Protein AF-A0A0Z8JRT3-F1 (afdb_monomer)

Foldseek 3Di:
DVVVVVVLVVVLVVVCVVLVVLLVVQDWDQDPVRDTDGDWDWDWDDDQQAIEIETDDNDDDPLLSVVSSVVVVVVVVVSVPDPDNHHFYWYFDPPDVSDTDIDTPDD

Organism: Streptococcus suis (NCBI:txid1307)

Solvent-accessible surface area (backbone atoms only — not comparable to full-atom values): 6459 Å² total; per-residue (Å²): 116,71,68,62,54,55,55,53,52,53,52,50,54,52,50,50,51,51,55,53,51,48,58,75,65,65,56,58,42,68,47,98,84,72,48,78,39,79,51,76,46,69,52,78,49,79,58,98,44,26,36,41,38,34,70,45,63,88,74,73,52,75,65,60,48,53,54,50,54,52,49,52,53,51,52,47,52,52,48,74,68,51,88,67,98,53,73,53,49,36,37,42,42,74,81,46,97,95,39,81,42,80,42,68,83,73,132

Mean predicted aligned error: 9.09 Å

Structure (mmCIF, N/CA/C/O backbone):
data_AF-A0A0Z8JRT3-F1
#
_entry.id   AF-A0A0Z8JRT3-F1
#
loop_
_atom_site.group_PDB
_atom_site.id
_atom_site.type_symbol
_atom_site.label_atom_id
_atom_site.label_alt_id
_atom_site.label_comp_id
_atom_site.label_asym_id
_atom_site.label_entity_id
_atom_site.label_seq_id
_atom_site.pdbx_PDB_ins_code
_atom_site.Cartn_x
_atom_site.Cartn_y
_atom_site.Cartn_z
_atom_site.occupancy
_atom_site.B_iso_or_equiv
_atom_site.auth_seq_id
_atom_site.auth_comp_id
_atom_site.auth_asym_id
_atom_site.auth_atom_id
_atom_site.pdbx_PDB_model_num
ATOM 1 N N . MET A 1 1 ? 11.612 20.908 -10.617 1.00 43.19 1 MET A N 1
ATOM 2 C CA . MET A 1 1 ? 11.583 20.437 -9.211 1.00 43.19 1 MET A CA 1
ATOM 3 C C . MET A 1 1 ? 10.280 20.808 -8.489 1.00 43.19 1 MET A C 1
ATOM 5 O O . MET A 1 1 ? 9.690 19.927 -7.888 1.00 43.19 1 MET A O 1
ATOM 9 N N . LEU A 1 2 ? 9.766 22.043 -8.615 1.00 37.12 2 LEU A N 1
ATOM 10 C CA . LEU A 1 2 ? 8.517 22.508 -7.966 1.00 37.12 2 LEU A CA 1
ATOM 11 C C . LEU A 1 2 ? 7.229 21.745 -8.353 1.00 37.12 2 LEU A C 1
ATOM 13 O O . LEU A 1 2 ? 6.389 21.487 -7.498 1.00 37.12 2 LEU A O 1
ATOM 17 N N . VAL A 1 3 ? 7.083 21.342 -9.619 1.00 41.62 3 VAL A N 1
ATOM 18 C CA . VAL A 1 3 ? 5.860 20.678 -10.125 1.00 41.62 3 VAL A CA 1
ATOM 19 C C . VAL A 1 3 ? 5.676 19.261 -9.553 1.00 41.62 3 VAL A C 1
ATOM 21 O O . VAL A 1 3 ? 4.551 18.832 -9.300 1.00 41.62 3 VAL A O 1
ATOM 24 N N . LEU A 1 4 ? 6.778 18.550 -9.285 1.00 44.59 4 LEU A N 1
ATOM 25 C CA . LEU A 1 4 ? 6.744 17.223 -8.656 1.00 44.59 4 LEU A CA 1
ATOM 26 C C . LEU A 1 4 ? 6.311 17.306 -7.186 1.00 44.59 4 LEU A C 1
ATOM 28 O O . LEU A 1 4 ? 5.518 16.478 -6.752 1.00 44.59 4 LEU A O 1
ATOM 32 N N . GLY A 1 5 ? 6.766 18.329 -6.451 1.00 53.12 5 GLY A N 1
ATOM 33 C CA . GLY A 1 5 ? 6.351 18.557 -5.061 1.00 53.12 5 GLY A CA 1
ATOM 34 C C . GLY A 1 5 ? 4.845 18.800 -4.938 1.00 53.12 5 GLY A C 1
ATOM 35 O O . GLY A 1 5 ? 4.169 18.108 -4.185 1.00 53.12 5 GLY A O 1
ATOM 36 N N . LEU A 1 6 ? 4.301 19.689 -5.778 1.00 55.91 6 LEU A N 1
ATOM 37 C CA . LEU A 1 6 ? 2.869 20.020 -5.787 1.00 55.91 6 LEU A CA 1
ATOM 38 C C . LEU A 1 6 ? 1.978 18.813 -6.123 1.00 55.91 6 LEU A C 1
ATOM 40 O O . LEU A 1 6 ? 0.928 18.620 -5.516 1.00 55.91 6 LEU A O 1
ATOM 44 N N . THR A 1 7 ? 2.408 17.979 -7.072 1.00 63.41 7 THR A N 1
ATOM 45 C CA . THR A 1 7 ? 1.649 16.785 -7.483 1.00 63.41 7 THR A CA 1
ATOM 46 C C . THR A 1 7 ? 1.611 15.734 -6.370 1.00 63.41 7 THR A C 1
ATOM 48 O O . THR A 1 7 ? 0.577 15.112 -6.130 1.00 63.41 7 THR A O 1
ATOM 51 N N . VAL A 1 8 ? 2.726 15.564 -5.653 1.00 63.56 8 VAL A N 1
ATOM 52 C CA . VAL A 1 8 ? 2.821 14.654 -4.507 1.00 63.56 8 VAL A CA 1
ATOM 53 C C . VAL A 1 8 ? 1.958 15.145 -3.342 1.00 63.56 8 VAL A C 1
ATOM 55 O O . VAL A 1 8 ? 1.264 14.338 -2.730 1.00 63.56 8 VAL A O 1
ATOM 58 N N . ASP A 1 9 ? 1.931 16.447 -3.059 1.00 64.56 9 ASP A N 1
ATOM 59 C CA . ASP A 1 9 ? 1.135 16.998 -1.955 1.00 64.56 9 ASP A CA 1
ATOM 60 C C . ASP A 1 9 ? -0.381 16.901 -2.196 1.00 64.56 9 ASP A C 1
ATOM 62 O O . ASP A 1 9 ? -1.131 16.563 -1.278 1.00 64.56 9 ASP A O 1
ATOM 66 N N . ILE A 1 10 ? -0.838 17.071 -3.441 1.00 68.94 10 ILE A N 1
ATOM 67 C CA . ILE A 1 10 ? -2.246 16.844 -3.812 1.00 68.94 10 ILE A CA 1
ATOM 68 C C . ILE A 1 10 ? -2.632 15.367 -3.633 1.00 68.94 10 ILE A C 1
ATOM 70 O O . ILE A 1 10 ? -3.702 15.059 -3.100 1.00 68.94 10 ILE A O 1
ATOM 74 N N . LEU A 1 11 ? -1.757 14.441 -4.047 1.00 68.19 11 LEU A N 1
ATOM 75 C CA . LEU A 1 11 ? -1.984 13.006 -3.863 1.00 68.19 11 LEU A CA 1
ATOM 76 C C . LEU A 1 11 ? -2.070 12.642 -2.374 1.00 68.19 11 LEU A C 1
ATOM 78 O O . LEU A 1 11 ? -2.964 11.885 -1.986 1.00 68.19 11 LEU A O 1
ATOM 82 N N . LYS A 1 12 ? -1.195 13.230 -1.542 1.00 67.81 12 LYS A N 1
ATOM 83 C CA . LYS A 1 12 ? -1.235 13.070 -0.082 1.00 67.81 12 LYS A CA 1
ATOM 84 C C . LYS A 1 12 ? -2.600 13.470 0.474 1.00 67.81 12 LYS A C 1
ATOM 86 O O . LYS A 1 12 ? -3.246 12.682 1.162 1.00 67.81 12 LYS A O 1
ATOM 91 N N . GLU A 1 13 ? -3.066 14.676 0.153 1.00 71.12 13 GLU A N 1
ATOM 92 C CA . GLU A 1 13 ? -4.322 15.209 0.688 1.00 71.12 13 GLU A CA 1
ATOM 93 C C . GLU A 1 13 ? -5.543 14.361 0.281 1.00 71.12 13 GLU A C 1
ATOM 95 O O . GLU A 1 13 ? -6.428 14.087 1.099 1.00 71.12 13 GLU A O 1
ATOM 100 N N . LEU A 1 14 ? -5.581 13.898 -0.973 1.00 70.62 14 LEU A N 1
ATOM 101 C CA . LEU A 1 14 ? -6.659 13.052 -1.496 1.00 70.62 14 LEU A CA 1
ATOM 102 C C . LEU A 1 14 ? -6.748 11.713 -0.765 1.00 70.62 14 LEU A C 1
ATOM 104 O O . LEU A 1 14 ? -7.828 11.306 -0.331 1.00 70.62 14 LEU A O 1
ATOM 108 N N . VAL A 1 15 ? -5.621 11.032 -0.591 1.00 71.38 15 VAL A N 1
ATOM 109 C CA . VAL A 1 15 ? -5.590 9.745 0.104 1.00 71.38 15 VAL A CA 1
ATOM 110 C C . VAL A 1 15 ? -5.916 9.920 1.589 1.00 71.38 15 VAL A C 1
ATOM 112 O O . VAL A 1 15 ? -6.684 9.116 2.113 1.00 71.38 15 VAL A O 1
ATOM 115 N N . PHE A 1 16 ? -5.442 10.980 2.259 1.00 70.75 16 PHE A N 1
ATOM 116 C CA . PHE A 1 16 ? -5.855 11.292 3.636 1.00 70.75 16 PHE A CA 1
ATOM 117 C C . PHE A 1 16 ? -7.372 11.448 3.760 1.00 70.75 16 PHE A C 1
ATOM 119 O O . PHE A 1 16 ? -7.988 10.885 4.670 1.00 70.75 16 PHE A O 1
ATOM 126 N N . LYS A 1 17 ? -7.996 12.173 2.824 1.00 73.56 17 LYS A N 1
ATOM 127 C CA . LYS A 1 17 ? -9.455 12.342 2.777 1.00 73.56 17 LYS A CA 1
ATOM 128 C C . LYS A 1 17 ? -10.175 11.007 2.579 1.00 73.56 17 LYS A C 1
ATOM 130 O O . LYS A 1 17 ? -11.165 10.752 3.272 1.00 73.56 17 LYS A O 1
ATOM 135 N N . ILE A 1 18 ? -9.683 10.145 1.687 1.00 71.50 18 ILE A N 1
ATOM 136 C CA . ILE A 1 18 ? -10.260 8.814 1.424 1.00 71.50 18 ILE A CA 1
ATOM 137 C C . ILE A 1 18 ? -10.125 7.915 2.660 1.00 71.50 18 ILE A C 1
ATOM 139 O O . ILE A 1 18 ? -11.130 7.404 3.158 1.00 71.50 18 ILE A O 1
ATOM 143 N N . VAL A 1 19 ? -8.912 7.784 3.202 1.00 71.06 19 VAL A N 1
ATOM 144 C CA . VAL A 1 19 ? -8.598 6.997 4.404 1.00 71.06 19 VAL A CA 1
ATOM 145 C C . VAL A 1 19 ? -9.447 7.464 5.587 1.00 71.06 19 VAL A C 1
ATOM 147 O O .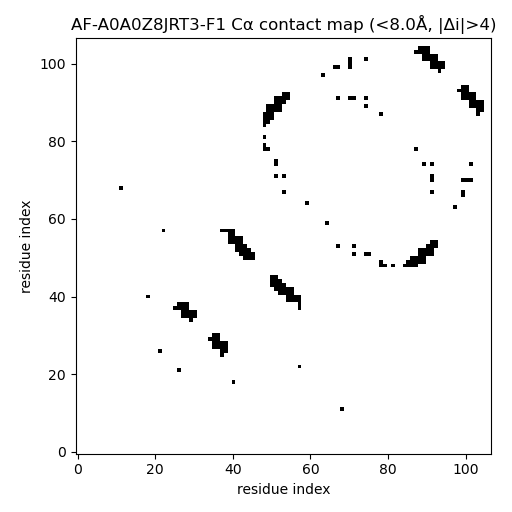 VAL A 1 19 ? -10.139 6.662 6.215 1.00 71.06 19 VAL A O 1
ATOM 150 N N . GLY A 1 20 ? -9.468 8.771 5.863 1.00 69.69 20 GLY A N 1
ATOM 151 C CA . GLY A 1 20 ? -10.265 9.351 6.942 1.00 69.69 20 GLY A CA 1
ATOM 152 C C . GLY A 1 20 ? -11.769 9.116 6.770 1.00 69.69 20 GLY A C 1
ATOM 153 O O . GLY A 1 20 ? -12.467 8.829 7.745 1.00 69.69 20 GLY A O 1
ATOM 154 N N . SER A 1 21 ? -12.279 9.176 5.537 1.00 68.44 21 SER A N 1
ATOM 155 C CA . SER A 1 21 ? -13.696 8.927 5.241 1.00 68.44 21 SER A CA 1
ATOM 156 C C . SER A 1 21 ? -14.092 7.462 5.437 1.00 68.44 21 SER A C 1
ATOM 158 O O . SER A 1 21 ? -15.155 7.192 5.996 1.00 68.44 21 SER A O 1
ATOM 160 N N . ILE A 1 22 ? -13.241 6.514 5.028 1.00 67.69 22 ILE A N 1
ATOM 161 C CA . ILE A 1 22 ? -13.471 5.073 5.230 1.00 67.69 22 ILE A CA 1
ATOM 162 C C . ILE A 1 22 ? -13.467 4.738 6.727 1.00 67.69 22 ILE A C 1
ATOM 164 O O . ILE A 1 22 ? -14.372 4.045 7.198 1.00 67.69 22 ILE A O 1
ATOM 168 N N . LYS A 1 23 ? -12.523 5.303 7.497 1.00 65.25 23 LYS A N 1
ATOM 169 C CA . LYS A 1 23 ? -12.474 5.142 8.962 1.00 65.25 23 LYS A CA 1
ATOM 170 C C . LYS A 1 23 ? -13.746 5.646 9.641 1.00 65.25 23 LYS A C 1
ATOM 172 O O . LYS A 1 23 ? -14.351 4.918 10.425 1.00 65.25 23 LYS A O 1
ATOM 177 N N . LYS A 1 24 ? -14.195 6.864 9.310 1.00 65.12 24 LYS A N 1
ATOM 178 C CA . LYS A 1 24 ? -15.415 7.4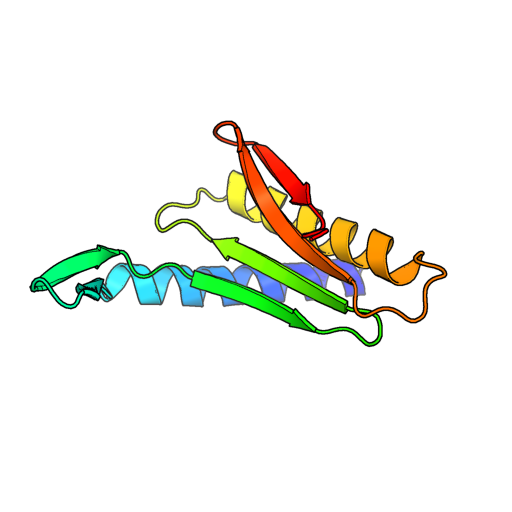60 9.891 1.00 65.12 24 LYS A CA 1
ATOM 179 C C . LYS A 1 24 ? -16.663 6.612 9.649 1.00 65.12 24 LYS A C 1
ATOM 181 O O . LYS A 1 24 ? -17.557 6.596 10.488 1.00 65.12 24 LYS A O 1
ATOM 186 N N . LYS A 1 25 ? -16.717 5.893 8.526 1.00 66.62 25 LYS A N 1
ATOM 187 C CA . LYS A 1 25 ? -17.850 5.033 8.168 1.00 66.62 25 LYS A CA 1
ATOM 188 C C . LYS A 1 25 ? -17.830 3.650 8.839 1.00 66.62 25 LYS A C 1
ATOM 190 O O . LYS A 1 25 ? -18.780 2.905 8.629 1.00 66.62 25 LYS A O 1
ATOM 195 N N . LYS A 1 26 ? -16.804 3.304 9.641 1.00 65.44 26 LYS A N 1
ATOM 196 C CA . LYS A 1 26 ? -16.630 1.979 10.286 1.00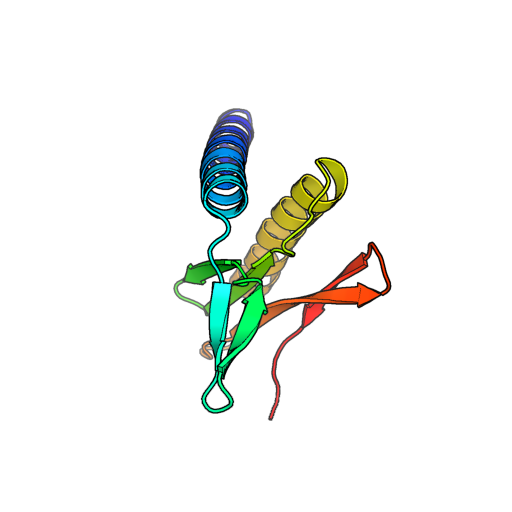 65.44 26 LYS A CA 1
ATOM 197 C C . LYS A 1 26 ? -16.873 0.816 9.313 1.00 65.44 26 LYS A C 1
ATOM 199 O O . LYS A 1 26 ? -17.597 -0.127 9.623 1.00 65.44 26 LYS A O 1
ATOM 204 N N . VAL A 1 27 ? -16.293 0.898 8.115 1.00 69.50 27 VAL A N 1
ATOM 205 C CA . VAL A 1 27 ? -16.427 -0.173 7.120 1.00 69.50 27 VAL A CA 1
ATOM 206 C C . VAL A 1 27 ? -15.752 -1.436 7.663 1.00 69.50 27 VAL A C 1
ATOM 208 O O . VAL A 1 27 ? -14.551 -1.443 7.934 1.00 69.50 27 VAL A O 1
ATOM 211 N N . VAL A 1 28 ? -16.536 -2.498 7.844 1.00 74.44 28 VAL A N 1
ATOM 212 C CA . VAL A 1 28 ? -16.076 -3.804 8.329 1.00 74.44 28 VAL A CA 1
ATOM 213 C C . VAL A 1 28 ? -16.422 -4.886 7.318 1.00 74.44 28 VAL A C 1
ATOM 215 O O . VAL A 1 28 ? -17.469 -4.847 6.676 1.00 74.44 28 VAL A O 1
ATOM 218 N N . ILE A 1 29 ? -15.533 -5.862 7.189 1.00 75.81 29 ILE A N 1
ATOM 219 C CA . ILE A 1 29 ? -15.752 -7.065 6.392 1.00 75.81 29 ILE A CA 1
ATOM 220 C C . ILE A 1 29 ? -16.333 -8.124 7.330 1.00 75.81 29 ILE A C 1
ATOM 222 O O . ILE A 1 29 ? -15.760 -8.388 8.388 1.00 75.81 29 ILE A O 1
ATOM 226 N N . ILE A 1 30 ? -17.469 -8.717 6.959 1.00 81.81 30 ILE A N 1
ATOM 227 C CA . ILE A 1 30 ? -18.060 -9.854 7.675 1.00 81.81 30 ILE A CA 1
ATOM 228 C C . ILE A 1 30 ? -17.572 -11.124 6.982 1.00 81.81 30 ILE A C 1
ATOM 230 O O . ILE A 1 30 ? -17.855 -11.325 5.802 1.00 81.81 30 ILE A O 1
ATOM 234 N N . ASP A 1 31 ? -16.809 -11.954 7.692 1.00 81.38 31 ASP A N 1
ATOM 235 C CA . ASP A 1 31 ? -16.349 -13.228 7.139 1.00 81.38 31 ASP A CA 1
ATOM 236 C C . ASP A 1 31 ? -17.456 -14.296 7.139 1.00 81.38 31 ASP A C 1
ATOM 238 O O . ASP A 1 31 ? -18.551 -14.104 7.674 1.00 81.38 31 ASP A O 1
ATOM 242 N N . SER A 1 32 ? -17.173 -15.451 6.534 1.00 85.06 32 SER A N 1
ATOM 243 C CA . SER A 1 32 ? -18.109 -16.580 6.449 1.00 85.06 32 SER A CA 1
ATOM 244 C C . SER A 1 32 ? -18.585 -17.096 7.814 1.00 85.06 32 SER A C 1
ATOM 246 O O . SER A 1 32 ? -19.649 -17.703 7.898 1.00 85.06 32 SER A O 1
ATOM 248 N N . ASN A 1 33 ? -17.852 -16.802 8.893 1.00 90.81 33 ASN A N 1
ATOM 249 C CA . ASN A 1 33 ? -18.198 -17.156 10.269 1.00 90.81 33 ASN A CA 1
ATOM 250 C C . ASN A 1 33 ? -18.928 -16.022 11.008 1.00 90.81 33 ASN A C 1
ATOM 252 O O . ASN A 1 33 ? -19.058 -16.070 12.232 1.00 90.81 33 ASN A O 1
ATOM 256 N N . LYS A 1 34 ? -19.392 -14.994 10.285 1.00 84.62 34 LYS A N 1
ATOM 257 C CA . LYS A 1 34 ? -20.049 -13.793 10.823 1.00 84.62 34 LYS A CA 1
ATOM 258 C C . LYS A 1 34 ? -19.163 -12.968 11.762 1.00 84.62 34 LYS A C 1
ATOM 260 O O . LYS A 1 34 ? -19.680 -12.171 12.545 1.00 84.62 34 LYS A O 1
ATOM 265 N N . LYS A 1 35 ? -17.837 -13.122 11.693 1.00 85.06 35 LYS A N 1
ATOM 266 C CA . LYS A 1 35 ? -16.912 -12.279 12.456 1.00 85.06 35 LYS A CA 1
ATOM 267 C C . LYS A 1 35 ? -16.598 -11.018 11.666 1.00 85.06 35 LYS A C 1
ATOM 269 O O . LYS A 1 35 ? -16.328 -11.069 10.468 1.00 85.06 35 LYS A O 1
ATOM 274 N N . THR A 1 36 ? -16.611 -9.882 12.353 1.00 80.00 36 THR A N 1
ATOM 275 C CA . THR A 1 36 ? -16.240 -8.590 11.773 1.00 80.00 36 THR A CA 1
ATOM 276 C C . THR A 1 36 ? -14.730 -8.408 11.809 1.00 80.00 36 THR A C 1
ATOM 278 O O . THR A 1 36 ? -14.113 -8.562 12.865 1.00 80.00 36 THR A O 1
ATOM 281 N N . LYS A 1 37 ? -14.144 -8.014 10.681 1.00 74.31 37 LYS A N 1
ATOM 282 C CA . LYS A 1 37 ? -12.748 -7.580 10.577 1.00 74.31 37 LYS A CA 1
ATOM 283 C C . LYS A 1 37 ? -12.699 -6.150 10.037 1.00 74.31 37 LYS A C 1
ATOM 285 O O . LYS A 1 37 ? -13.546 -5.797 9.212 1.00 74.31 37 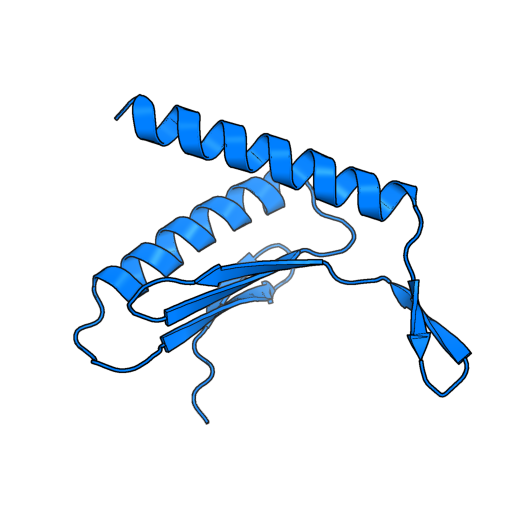LYS A O 1
ATOM 290 N N . PRO A 1 38 ? -11.743 -5.316 10.474 1.00 71.00 38 PRO A N 1
ATOM 291 C CA . PRO A 1 38 ? -11.537 -4.005 9.870 1.00 71.00 38 PRO A CA 1
ATOM 292 C C . PRO A 1 38 ? -11.295 -4.149 8.365 1.00 71.00 38 PRO A C 1
ATOM 294 O O . PRO A 1 38 ? -10.537 -5.027 7.945 1.00 71.00 38 PRO A O 1
ATOM 297 N N . ALA A 1 39 ? -11.929 -3.303 7.552 1.00 71.25 39 ALA A N 1
ATOM 298 C CA . ALA A 1 39 ? -11.562 -3.211 6.147 1.00 71.25 39 ALA A CA 1
ATOM 299 C C . ALA A 1 39 ? -10.140 -2.640 6.032 1.00 71.25 39 ALA A C 1
ATOM 301 O O . ALA A 1 39 ? -9.825 -1.612 6.635 1.00 71.25 39 ALA A O 1
ATOM 302 N N . LYS A 1 40 ? -9.289 -3.316 5.260 1.00 72.19 40 LYS A N 1
ATOM 303 C CA . LYS A 1 40 ? -7.957 -2.828 4.897 1.00 72.19 40 LYS A CA 1
ATOM 304 C C . LYS A 1 40 ? -8.070 -2.000 3.621 1.00 72.19 40 LYS A C 1
ATOM 306 O O . LYS A 1 40 ? -8.823 -2.370 2.720 1.00 72.19 40 LYS A O 1
ATOM 311 N N . LEU A 1 41 ? -7.349 -0.884 3.549 1.00 75.25 41 LEU A N 1
ATOM 312 C CA . LEU A 1 41 ? -7.245 -0.102 2.321 1.00 75.25 41 LEU A CA 1
ATOM 313 C C . LEU A 1 41 ? -5.951 -0.488 1.613 1.00 75.25 41 LEU A C 1
ATOM 315 O O . LEU A 1 41 ? -4.901 -0.521 2.241 1.00 75.25 41 LEU A O 1
ATOM 319 N N . THR A 1 42 ? -6.014 -0.712 0.307 1.00 78.00 42 THR A N 1
ATOM 320 C CA . THR A 1 42 ? -4.821 -0.930 -0.512 1.00 78.00 42 THR 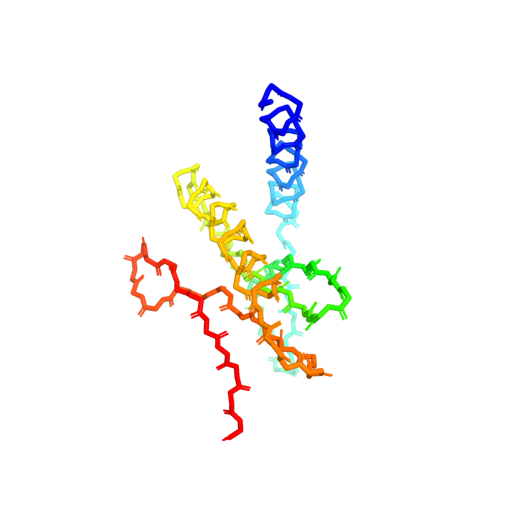A CA 1
ATOM 321 C C . THR A 1 42 ? -4.752 0.144 -1.585 1.00 78.00 42 THR A C 1
ATOM 323 O O . THR A 1 42 ? -5.722 0.357 -2.313 1.00 78.00 42 THR A O 1
ATOM 326 N N . ILE A 1 43 ? -3.611 0.819 -1.696 1.00 78.88 43 ILE A N 1
ATOM 327 C CA . ILE A 1 43 ? -3.294 1.655 -2.853 1.00 78.88 43 ILE A CA 1
ATOM 328 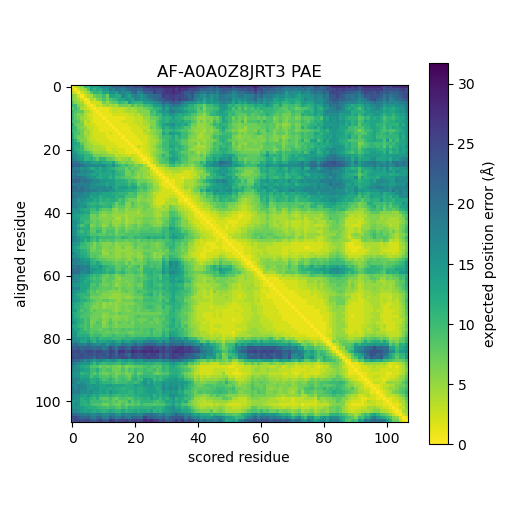C C . ILE A 1 43 ? -2.635 0.766 -3.897 1.00 78.88 43 ILE A C 1
ATOM 330 O O . ILE A 1 43 ? -1.632 0.115 -3.614 1.00 78.88 43 ILE A O 1
ATOM 334 N N . LYS A 1 44 ? -3.207 0.763 -5.101 1.00 85.12 44 LYS A N 1
ATOM 335 C CA . LYS A 1 44 ? -2.661 0.091 -6.278 1.00 85.12 44 LYS A CA 1
ATOM 336 C C . LYS A 1 44 ? -2.202 1.147 -7.278 1.00 85.12 44 LYS A C 1
ATOM 338 O O . LYS A 1 44 ? -3.015 1.956 -7.720 1.00 85.12 44 LYS A O 1
ATOM 343 N N . SER A 1 45 ? -0.924 1.124 -7.637 1.00 81.69 45 SER A N 1
ATOM 344 C CA . SER A 1 45 ? -0.359 1.949 -8.706 1.00 81.69 45 SER A CA 1
ATOM 345 C C . SER A 1 45 ? 0.194 1.036 -9.790 1.00 81.69 45 SER A C 1
ATOM 347 O O . SER A 1 45 ? 1.130 0.284 -9.539 1.00 81.69 45 SER A O 1
ATOM 349 N N . THR A 1 46 ? -0.399 1.070 -10.978 1.00 80.50 46 THR A N 1
ATOM 350 C CA . THR A 1 46 ? 0.023 0.228 -12.103 1.00 80.50 46 THR A CA 1
ATOM 351 C C . THR A 1 46 ? 0.888 1.049 -13.050 1.00 80.50 46 THR A C 1
ATOM 353 O O . THR A 1 46 ? 0.505 2.150 -13.448 1.00 80.50 46 THR A O 1
ATOM 356 N N . THR A 1 47 ? 2.050 0.510 -13.401 1.00 76.88 47 THR A N 1
ATOM 357 C CA . THR A 1 47 ? 2.971 1.056 -14.398 1.00 76.88 47 THR A CA 1
ATOM 358 C C . THR A 1 47 ? 3.054 0.113 -15.599 1.00 76.88 47 THR A C 1
ATOM 360 O O . THR A 1 47 ? 2.438 -0.950 -15.628 1.00 76.88 47 THR A O 1
ATOM 363 N N . ASP A 1 48 ? 3.812 0.512 -16.611 1.00 77.44 48 ASP A N 1
ATOM 364 C CA . ASP A 1 48 ? 4.177 -0.320 -17.759 1.00 77.44 48 ASP A CA 1
ATOM 365 C C . ASP A 1 48 ? 5.068 -1.520 -17.388 1.00 77.44 48 ASP A C 1
ATOM 367 O O . ASP A 1 48 ? 5.084 -2.512 -18.114 1.00 77.44 48 ASP A O 1
ATOM 371 N N . LYS A 1 49 ? 5.788 -1.434 -16.263 1.00 79.12 49 LYS A N 1
ATOM 372 C CA . LYS A 1 49 ? 6.759 -2.439 -15.803 1.00 79.12 49 LYS A CA 1
ATOM 373 C C . LYS A 1 49 ? 6.295 -3.289 -14.617 1.00 79.12 49 LYS A C 1
ATOM 375 O O . LYS A 1 49 ? 6.949 -4.267 -14.284 1.00 79.12 49 LYS A O 1
ATOM 380 N N . GLY A 1 50 ? 5.201 -2.932 -13.950 1.00 83.81 50 GLY A N 1
ATOM 381 C CA . GLY A 1 50 ? 4.765 -3.653 -12.757 1.00 83.81 50 GLY A CA 1
ATOM 382 C C . GLY A 1 50 ? 3.637 -2.964 -12.008 1.00 83.81 50 GLY A C 1
ATOM 383 O O . GLY A 1 50 ? 3.166 -1.889 -12.390 1.00 83.81 50 GLY A O 1
ATOM 384 N N . THR A 1 51 ? 3.206 -3.571 -10.909 1.00 86.44 51 THR A N 1
ATOM 385 C CA . THR A 1 51 ? 2.243 -2.951 -10.000 1.00 86.44 51 THR A CA 1
ATOM 386 C C . THR A 1 51 ? 2.862 -2.740 -8.631 1.00 86.44 51 THR A C 1
ATOM 388 O O . THR A 1 51 ? 3.480 -3.632 -8.069 1.00 86.44 51 THR A O 1
ATOM 391 N N . ILE A 1 52 ? 2.646 -1.563 -8.053 1.00 87.19 52 ILE A N 1
ATOM 392 C CA . ILE A 1 52 ? 2.990 -1.268 -6.665 1.00 87.19 52 ILE A CA 1
ATOM 393 C C . ILE A 1 52 ? 1.717 -1.390 -5.826 1.00 87.19 52 ILE A C 1
ATOM 395 O O . ILE A 1 52 ? 0.726 -0.700 -6.092 1.00 87.19 52 ILE A O 1
ATOM 399 N N . TYR A 1 53 ? 1.759 -2.234 -4.801 1.00 87.62 53 TYR A N 1
ATOM 400 C CA . TYR A 1 53 ? 0.713 -2.388 -3.798 1.00 87.62 53 TYR A CA 1
ATOM 401 C C . TYR A 1 53 ? 1.204 -1.855 -2.455 1.00 87.62 53 TYR A C 1
ATOM 403 O O . TYR A 1 53 ? 2.237 -2.281 -1.948 1.00 87.62 53 TYR A O 1
ATOM 411 N N . LEU A 1 54 ? 0.437 -0.953 -1.851 1.00 84.50 54 LEU A N 1
ATOM 412 C CA . LEU A 1 54 ? 0.647 -0.493 -0.480 1.00 84.50 54 LEU A CA 1
ATOM 413 C C . LEU A 1 54 ? -0.602 -0.809 0.334 1.00 84.50 54 LEU A C 1
ATOM 415 O O . LEU A 1 54 ? -1.668 -0.251 0.067 1.00 84.50 54 LEU A O 1
ATOM 419 N N . GLU A 1 55 ? -0.472 -1.667 1.342 1.00 79.75 55 GLU A N 1
ATOM 420 C CA . GLU A 1 55 ? -1.515 -1.826 2.352 1.00 79.75 55 GLU A CA 1
ATOM 421 C C . GLU A 1 55 ? -1.422 -0.668 3.351 1.00 79.75 55 GLU A C 1
ATOM 423 O O . GLU A 1 55 ? -0.392 -0.454 3.985 1.00 79.75 55 GLU A O 1
ATOM 428 N N . ILE A 1 56 ? -2.504 0.095 3.485 1.00 72.81 56 ILE A N 1
ATOM 429 C CA . ILE A 1 56 ? -2.617 1.165 4.467 1.00 72.81 56 ILE A CA 1
ATOM 430 C C . ILE A 1 56 ? -3.330 0.612 5.706 1.00 72.81 56 ILE A C 1
ATOM 432 O O . ILE A 1 56 ? -4.500 0.211 5.607 1.00 72.81 56 ILE A O 1
ATOM 436 N N . PRO A 1 57 ? -2.672 0.618 6.880 1.00 67.56 57 PRO A N 1
ATOM 437 C CA . PRO A 1 57 ? -3.293 0.182 8.118 1.00 67.56 57 PRO A CA 1
ATOM 438 C C . PRO A 1 57 ? -4.491 1.063 8.493 1.00 67.56 57 PRO A C 1
ATOM 440 O O . PRO A 1 57 ? -4.581 2.252 8.168 1.00 67.56 57 PRO A O 1
ATOM 443 N N . SER A 1 58 ? -5.429 0.474 9.238 1.00 62.34 58 SER A N 1
ATOM 444 C CA . SER A 1 58 ? -6.627 1.168 9.727 1.00 62.34 58 SER A CA 1
ATOM 445 C C . SER A 1 58 ? -6.301 2.338 10.655 1.00 62.34 58 SER A C 1
ATOM 447 O O . SER A 1 58 ? -7.112 3.249 10.792 1.00 62.34 58 SER A O 1
ATOM 449 N N . GLU A 1 59 ? -5.113 2.359 11.256 1.00 63.69 59 GLU A N 1
ATOM 450 C CA . GLU A 1 59 ? -4.543 3.494 11.978 1.00 63.69 59 GLU A CA 1
ATOM 451 C C . GLU A 1 59 ? -3.203 3.850 11.340 1.00 63.69 59 GLU A C 1
ATOM 453 O O . GLU A 1 59 ? -2.314 3.014 11.255 1.00 63.69 59 GLU A O 1
ATOM 458 N N . ILE A 1 60 ? -3.089 5.076 10.830 1.00 66.69 60 ILE A N 1
ATOM 459 C CA . ILE A 1 60 ? -1.867 5.570 10.201 1.00 66.69 60 ILE A CA 1
ATOM 460 C C . ILE A 1 60 ? -1.647 6.979 10.729 1.00 66.69 60 ILE A C 1
ATOM 462 O O . ILE A 1 60 ? -2.576 7.790 10.716 1.00 66.69 60 ILE A O 1
ATOM 466 N N . SER A 1 61 ? -0.464 7.227 11.278 1.00 71.75 61 SER A N 1
ATOM 467 C CA . SER A 1 61 ? -0.050 8.569 11.675 1.00 71.75 61 SER A CA 1
ATOM 468 C C . SER A 1 61 ? 0.425 9.344 10.449 1.00 71.75 61 SER A C 1
ATOM 470 O O . SER A 1 61 ? 0.804 8.744 9.440 1.00 71.75 61 SER A O 1
ATOM 472 N N . ASP A 1 62 ? 0.474 10.672 10.549 1.00 70.62 62 ASP A N 1
ATOM 473 C CA . ASP A 1 62 ? 0.968 11.510 9.450 1.00 70.62 62 ASP A CA 1
ATOM 474 C C . ASP A 1 62 ? 2.401 11.149 9.041 1.00 70.62 62 ASP A C 1
ATOM 476 O O . ASP A 1 62 ? 2.745 11.180 7.861 1.00 70.62 62 ASP A O 1
ATOM 480 N N . LYS A 1 63 ? 3.215 10.723 10.015 1.00 74.56 63 LYS A N 1
ATOM 481 C CA . LYS A 1 63 ? 4.581 10.248 9.793 1.00 74.56 63 LYS A CA 1
ATOM 482 C C . LYS A 1 63 ? 4.614 8.974 8.942 1.00 74.56 63 LYS A C 1
ATOM 484 O O . LYS A 1 63 ? 5.267 8.958 7.904 1.00 74.56 63 LYS A O 1
ATOM 489 N N . VAL A 1 64 ? 3.883 7.933 9.349 1.00 72.69 64 VAL A N 1
ATOM 490 C CA . VAL A 1 64 ? 3.840 6.650 8.615 1.00 72.69 64 VAL A CA 1
ATOM 491 C C . VAL A 1 64 ? 3.270 6.859 7.211 1.00 72.69 64 VAL A C 1
ATOM 493 O O . VAL A 1 64 ? 3.659 6.194 6.253 1.00 72.69 64 VAL A O 1
ATOM 496 N N . TYR A 1 65 ? 2.377 7.835 7.063 1.00 72.81 65 TYR A N 1
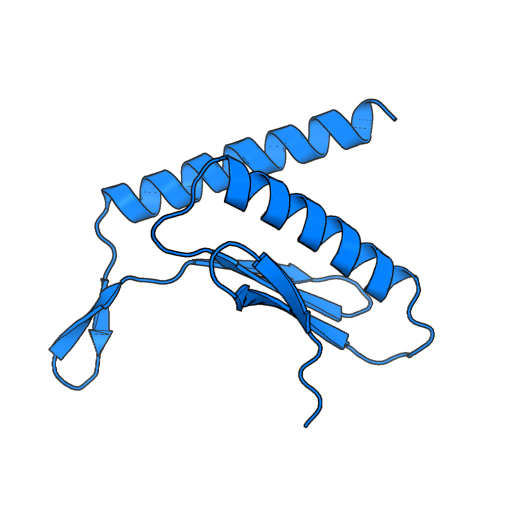ATOM 497 C CA . TYR A 1 65 ? 1.836 8.217 5.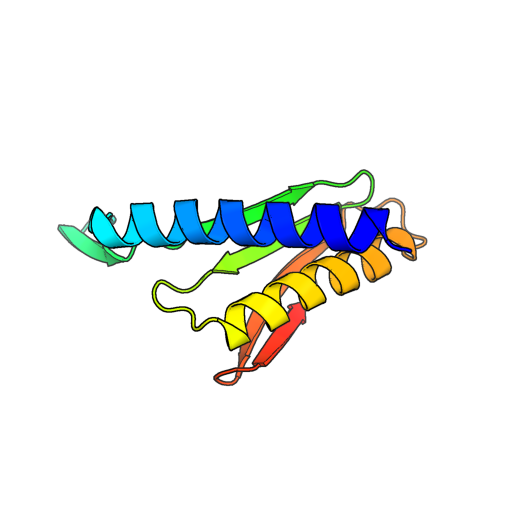773 1.00 72.81 65 TYR A CA 1
ATOM 498 C C . TYR A 1 65 ? 2.877 8.876 4.849 1.00 72.81 65 TYR A C 1
ATOM 500 O O . TYR A 1 65 ? 2.955 8.525 3.671 1.00 72.81 65 TYR A O 1
ATOM 508 N N . GLN A 1 66 ? 3.709 9.790 5.361 1.00 73.50 66 GLN A N 1
ATOM 509 C CA . GLN A 1 66 ? 4.812 10.370 4.583 1.00 73.50 66 GLN A CA 1
ATOM 510 C C . GLN A 1 66 ? 5.814 9.300 4.141 1.00 73.50 66 GLN A C 1
ATOM 512 O O . GLN A 1 66 ? 6.129 9.221 2.954 1.00 73.50 66 GLN A O 1
ATOM 517 N N . GLU A 1 67 ? 6.218 8.424 5.061 1.00 79.62 67 GLU A N 1
ATOM 518 C CA . GLU A 1 67 ? 7.108 7.296 4.762 1.00 79.62 67 GLU A CA 1
ATOM 519 C C . GLU A 1 67 ? 6.499 6.370 3.696 1.00 79.62 67 GLU A C 1
ATOM 521 O O . GLU A 1 67 ? 7.192 5.923 2.785 1.00 79.62 67 GLU A O 1
ATOM 526 N N . SER A 1 68 ? 5.184 6.136 3.738 1.00 78.31 68 SER A N 1
ATOM 527 C CA . SER A 1 68 ? 4.479 5.339 2.726 1.00 78.31 68 SER A CA 1
ATOM 528 C C . SER A 1 68 ? 4.582 5.941 1.322 1.00 78.31 68 SER A C 1
ATOM 530 O O . SER A 1 68 ? 4.803 5.222 0.349 1.00 78.31 68 SER A O 1
ATOM 532 N N . ILE A 1 69 ? 4.436 7.263 1.199 1.00 77.25 69 ILE A N 1
ATOM 533 C CA . ILE A 1 69 ? 4.545 7.963 -0.088 1.00 77.25 69 ILE A CA 1
ATOM 534 C C . ILE A 1 69 ? 5.978 7.925 -0.617 1.00 77.25 69 ILE A C 1
ATOM 536 O O . ILE A 1 69 ? 6.181 7.668 -1.804 1.00 77.25 69 ILE A O 1
ATOM 540 N N . GLU A 1 70 ? 6.969 8.129 0.249 1.00 81.88 70 GLU A N 1
ATOM 541 C CA . GLU A 1 70 ? 8.381 8.003 -0.123 1.00 81.88 70 GLU A CA 1
ATOM 542 C C . GLU A 1 70 ? 8.695 6.593 -0.633 1.00 81.88 70 GLU A C 1
ATOM 544 O O . GLU A 1 70 ? 9.304 6.437 -1.691 1.00 81.88 70 GLU A O 1
ATOM 549 N N . LYS A 1 71 ? 8.166 5.559 0.031 1.00 84.62 71 LYS A N 1
ATOM 550 C CA . LYS A 1 71 ? 8.325 4.164 -0.400 1.00 84.62 71 LYS A CA 1
ATOM 551 C C . LYS A 1 71 ? 7.654 3.865 -1.737 1.00 84.62 71 LYS A C 1
ATOM 553 O O . LYS A 1 71 ? 8.198 3.074 -2.499 1.00 84.62 71 LYS A O 1
ATOM 558 N N . ILE A 1 72 ? 6.531 4.506 -2.075 1.00 82.12 72 ILE A N 1
ATOM 559 C CA . ILE A 1 72 ? 5.934 4.394 -3.421 1.00 82.12 72 ILE A CA 1
ATOM 560 C C . ILE A 1 72 ? 6.866 4.999 -4.474 1.00 82.12 72 ILE A C 1
ATOM 562 O O . ILE A 1 72 ? 7.054 4.411 -5.540 1.00 82.12 72 ILE A O 1
ATOM 566 N N . VAL A 1 73 ? 7.463 6.159 -4.185 1.00 82.94 73 VAL A N 1
ATOM 567 C CA . VAL A 1 73 ? 8.431 6.792 -5.090 1.00 82.94 73 VAL A CA 1
ATOM 568 C C . VAL A 1 73 ? 9.656 5.897 -5.275 1.00 82.94 73 VAL A C 1
ATOM 570 O O . VAL A 1 73 ? 10.117 5.721 -6.402 1.00 82.94 73 VAL A O 1
ATOM 573 N N . ASP A 1 74 ? 10.162 5.295 -4.203 1.00 85.88 74 ASP A N 1
ATOM 574 C CA . ASP A 1 74 ? 11.304 4.385 -4.275 1.00 85.88 74 ASP A CA 1
ATOM 575 C C . ASP A 1 74 ? 10.966 3.081 -5.007 1.00 85.88 74 ASP A C 1
ATOM 577 O O . ASP A 1 74 ? 11.730 2.661 -5.875 1.00 85.88 74 ASP A O 1
ATOM 581 N N . ALA A 1 75 ? 9.791 2.495 -4.761 1.00 84.44 75 ALA A N 1
ATOM 582 C CA . ALA A 1 75 ? 9.298 1.334 -5.501 1.00 84.44 75 ALA A CA 1
ATOM 583 C C . ALA A 1 75 ? 9.175 1.637 -7.000 1.00 84.44 75 ALA A C 1
ATOM 585 O O . ALA A 1 75 ? 9.593 0.840 -7.839 1.00 84.44 75 ALA A O 1
ATOM 586 N N . LYS A 1 76 ? 8.697 2.835 -7.358 1.00 84.25 76 LYS A N 1
ATOM 587 C CA . LYS A 1 76 ? 8.666 3.273 -8.754 1.00 84.25 76 LYS A CA 1
ATOM 588 C C . LYS A 1 76 ? 10.068 3.366 -9.360 1.00 84.25 76 LYS A C 1
ATOM 590 O O . LYS A 1 76 ? 10.258 2.887 -10.471 1.00 84.25 76 LYS A O 1
ATOM 595 N N . LYS A 1 77 ? 11.051 3.930 -8.650 1.00 84.00 77 LYS A N 1
ATOM 596 C CA . LYS A 1 77 ? 12.443 3.974 -9.139 1.00 84.00 77 LYS A CA 1
ATOM 597 C C . LYS A 1 77 ? 13.008 2.570 -9.367 1.00 84.00 77 LYS A C 1
ATOM 599 O O . LYS A 1 77 ? 13.744 2.376 -10.329 1.00 84.00 77 LYS A O 1
ATOM 604 N N . ILE A 1 78 ? 12.680 1.605 -8.502 1.00 85.25 78 ILE A N 1
ATOM 605 C CA . ILE A 1 78 ? 13.085 0.201 -8.674 1.00 85.25 78 ILE A CA 1
ATOM 606 C C . ILE A 1 78 ? 12.509 -0.351 -9.982 1.00 85.25 78 ILE A C 1
ATOM 608 O O . ILE A 1 78 ? 13.273 -0.848 -10.807 1.00 85.25 78 ILE A O 1
ATOM 612 N N . LEU A 1 79 ? 11.200 -0.190 -10.214 1.00 83.94 79 LEU A N 1
ATOM 613 C CA . LEU A 1 79 ? 10.562 -0.623 -11.463 1.00 83.94 79 LEU A CA 1
ATOM 614 C C . LEU A 1 79 ? 11.165 0.075 -12.680 1.00 83.94 79 LEU A C 1
ATOM 616 O O . LEU A 1 79 ? 11.552 -0.591 -13.637 1.00 83.94 79 LEU A O 1
ATOM 620 N N . ASP A 1 80 ? 11.309 1.398 -12.640 1.00 82.00 80 ASP A N 1
ATOM 621 C CA . ASP A 1 80 ? 11.840 2.189 -13.752 1.00 82.00 80 ASP A CA 1
ATOM 622 C C . ASP A 1 80 ? 13.265 1.735 -14.138 1.00 82.00 80 ASP A C 1
ATOM 624 O O . ASP A 1 80 ? 13.585 1.682 -15.328 1.00 82.00 80 ASP A O 1
ATOM 628 N N . ASN A 1 81 ? 14.078 1.310 -13.162 1.00 82.19 81 ASN A N 1
ATOM 629 C CA . ASN A 1 81 ? 15.445 0.813 -13.363 1.00 82.19 81 ASN A CA 1
ATOM 630 C C . ASN A 1 81 ? 15.546 -0.699 -13.640 1.00 82.19 81 ASN A C 1
ATOM 632 O O . ASN A 1 81 ? 16.636 -1.182 -13.952 1.00 82.19 81 ASN A O 1
ATOM 636 N N . SER A 1 82 ? 14.449 -1.455 -13.541 1.00 76.31 82 SER A N 1
ATOM 637 C CA . SER A 1 82 ? 14.449 -2.882 -13.870 1.00 76.31 82 SER A CA 1
ATOM 638 C C . SER A 1 82 ? 14.713 -3.093 -15.369 1.00 76.31 82 SER A C 1
ATOM 640 O O . SER A 1 82 ? 14.164 -2.397 -16.236 1.00 76.31 82 SER A O 1
ATOM 642 N N . SER A 1 83 ? 15.606 -4.040 -15.671 1.00 67.94 83 SER A N 1
ATOM 643 C CA . SER A 1 83 ? 15.988 -4.452 -17.030 1.00 67.94 83 SER A CA 1
ATOM 644 C C . SER A 1 83 ? 15.138 -5.611 -17.568 1.00 67.94 83 SER A C 1
ATOM 646 O O . SER A 1 83 ? 15.235 -5.947 -18.751 1.00 67.94 83 SER A O 1
ATOM 648 N N . GLY A 1 84 ? 14.315 -6.225 -16.713 1.00 61.16 84 GLY A N 1
ATOM 649 C CA . GLY A 1 84 ? 13.423 -7.327 -17.057 1.00 61.16 84 GLY A CA 1
ATOM 650 C C . GLY A 1 84 ? 12.173 -6.860 -17.805 1.00 61.16 84 GLY A C 1
ATOM 651 O O . GLY A 1 84 ? 11.639 -5.788 -17.548 1.00 61.16 84 GLY A O 1
ATOM 652 N N . LYS A 1 85 ? 11.680 -7.692 -18.731 1.00 53.72 85 LYS A N 1
ATOM 653 C CA . LYS A 1 85 ? 10.360 -7.541 -19.379 1.00 53.72 85 LYS A CA 1
ATOM 654 C C . LYS A 1 85 ? 9.211 -8.133 -18.533 1.00 53.72 85 LYS A C 1
ATOM 656 O O . LYS A 1 85 ? 8.144 -8.408 -19.074 1.00 53.72 85 LYS A O 1
ATOM 661 N N . GLY A 1 86 ? 9.459 -8.418 -17.254 1.00 56.75 86 GLY A N 1
ATOM 662 C CA . GLY A 1 86 ? 8.493 -9.017 -16.331 1.00 56.75 86 GLY A CA 1
ATOM 663 C C . GLY A 1 86 ? 7.636 -7.957 -15.645 1.00 56.75 86 GLY A C 1
ATOM 664 O O . GLY A 1 86 ? 8.092 -6.836 -15.452 1.00 56.75 86 GLY A O 1
ATOM 665 N N . ILE A 1 87 ? 6.392 -8.316 -15.315 1.00 59.62 87 ILE A N 1
ATOM 666 C CA . ILE A 1 87 ? 5.517 -7.523 -14.446 1.00 59.62 87 ILE A CA 1
ATOM 667 C C . ILE A 1 87 ? 5.994 -7.786 -13.017 1.00 59.62 87 ILE A C 1
ATOM 669 O O . ILE A 1 87 ? 5.602 -8.785 -12.417 1.00 59.62 87 ILE A O 1
ATOM 673 N N . ASP A 1 88 ? 6.869 -6.929 -12.496 1.00 73.00 88 ASP A N 1
ATOM 674 C CA . ASP A 1 88 ? 7.347 -7.066 -11.121 1.00 73.00 88 ASP A CA 1
ATOM 675 C C . ASP A 1 88 ? 6.322 -6.419 -10.184 1.00 73.00 88 ASP A C 1
ATOM 677 O O . ASP A 1 88 ? 6.215 -5.193 -10.081 1.00 73.00 88 ASP A O 1
ATOM 681 N N . ASP A 1 89 ? 5.519 -7.244 -9.515 1.00 83.44 89 ASP A N 1
ATOM 682 C CA . ASP A 1 89 ? 4.627 -6.754 -8.472 1.00 83.44 89 ASP A CA 1
ATOM 683 C C . ASP A 1 89 ? 5.444 -6.462 -7.201 1.00 83.44 89 ASP A C 1
ATOM 685 O O . ASP A 1 89 ? 6.038 -7.351 -6.583 1.00 83.44 89 ASP A O 1
ATOM 689 N N . LEU A 1 90 ? 5.477 -5.184 -6.818 1.00 86.19 90 LEU A N 1
ATOM 690 C CA . LEU A 1 90 ? 6.138 -4.694 -5.615 1.00 86.19 90 LEU A CA 1
ATOM 691 C C . LEU A 1 90 ? 5.117 -4.456 -4.513 1.00 86.19 90 LEU A C 1
ATOM 693 O O . LEU A 1 90 ? 4.149 -3.714 -4.680 1.00 86.19 90 LEU A O 1
ATOM 697 N N . PHE A 1 91 ? 5.385 -5.025 -3.348 1.00 86.62 91 PHE A N 1
ATOM 698 C CA . PHE A 1 91 ? 4.571 -4.859 -2.157 1.00 86.62 91 PHE A CA 1
ATOM 699 C C . PHE A 1 91 ? 5.321 -3.998 -1.153 1.00 86.62 91 PHE A C 1
ATOM 701 O O . PHE A 1 91 ? 6.449 -4.304 -0.772 1.00 86.62 91 PHE A O 1
ATOM 708 N N . ILE A 1 92 ? 4.687 -2.914 -0.717 1.00 86.12 92 ILE A N 1
ATOM 709 C CA . ILE A 1 92 ? 5.151 -2.103 0.403 1.00 86.12 92 ILE A CA 1
ATOM 710 C C . ILE A 1 92 ? 4.430 -2.616 1.643 1.00 86.12 92 ILE A C 1
ATOM 712 O O . ILE A 1 92 ? 3.213 -2.459 1.772 1.00 86.12 92 ILE A O 1
ATOM 716 N N . VAL A 1 93 ? 5.186 -3.256 2.5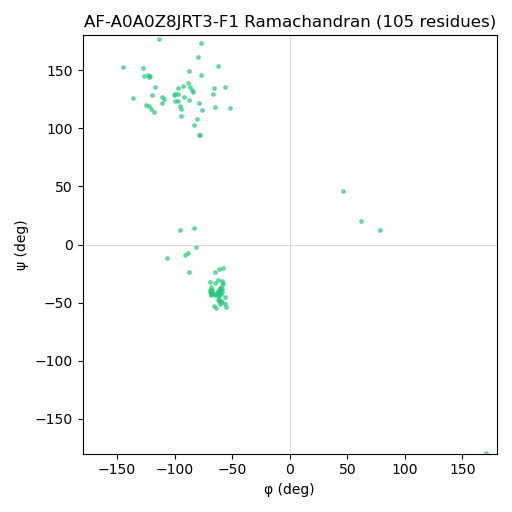29 1.00 83.44 93 VAL A N 1
ATOM 717 C CA . VAL A 1 93 ? 4.675 -3.912 3.736 1.00 83.44 93 VAL A CA 1
ATOM 718 C C . VAL A 1 93 ? 5.420 -3.427 4.968 1.00 83.44 93 VAL A C 1
ATOM 720 O O . VAL A 1 93 ? 6.586 -3.041 4.896 1.00 83.44 93 VAL A O 1
ATOM 723 N N . GLU A 1 94 ? 4.745 -3.462 6.110 1.00 78.50 94 GLU A N 1
ATOM 724 C CA . GLU A 1 94 ? 5.380 -3.233 7.401 1.00 78.50 94 GLU A CA 1
ATOM 725 C C . GLU A 1 94 ? 6.085 -4.522 7.847 1.00 78.50 94 GLU A C 1
ATOM 727 O O . GLU A 1 94 ? 5.431 -5.510 8.177 1.00 78.50 94 GLU A O 1
ATOM 732 N N . ASP A 1 95 ? 7.420 -4.539 7.811 1.00 76.94 95 ASP A N 1
ATOM 733 C CA . ASP A 1 95 ? 8.208 -5.714 8.219 1.00 76.94 95 ASP A CA 1
ATOM 734 C C . ASP A 1 95 ? 8.514 -5.726 9.725 1.00 76.94 95 ASP A C 1
ATOM 736 O O . ASP A 1 95 ? 8.735 -6.780 10.327 1.00 76.94 95 ASP A O 1
ATOM 740 N N . LYS A 1 96 ? 8.500 -4.541 10.338 1.00 76.44 96 LYS A N 1
ATOM 741 C CA . LYS A 1 96 ? 8.673 -4.267 11.763 1.00 76.44 96 LYS A CA 1
ATOM 742 C C . LYS A 1 96 ? 7.787 -3.078 12.130 1.00 76.44 96 LYS A C 1
ATOM 744 O O . LYS A 1 96 ? 7.590 -2.215 11.277 1.00 76.44 96 LYS A O 1
ATOM 749 N N . PRO A 1 97 ? 7.324 -2.968 13.389 1.00 72.38 97 PRO A N 1
ATOM 750 C CA . PRO A 1 97 ? 6.504 -1.840 13.820 1.00 72.38 97 PRO A CA 1
ATOM 751 C C . PRO A 1 97 ? 7.146 -0.489 13.472 1.00 72.38 97 PRO A C 1
ATOM 753 O O . PRO A 1 97 ? 8.231 -0.164 13.957 1.00 72.38 97 PRO A O 1
ATOM 756 N N . GLY A 1 98 ? 6.473 0.289 12.630 1.00 70.56 98 GLY A N 1
ATOM 757 C CA . GLY A 1 98 ? 6.904 1.591 12.137 1.00 70.56 98 GLY A CA 1
ATOM 758 C C . GLY A 1 98 ? 7.940 1.562 11.011 1.00 70.56 98 GLY A C 1
ATOM 759 O O . GLY A 1 98 ? 8.514 2.609 10.736 1.00 70.56 98 GLY A O 1
ATOM 760 N N . ASN A 1 99 ? 8.211 0.415 10.378 1.00 80.19 99 ASN A N 1
ATOM 761 C CA . ASN A 1 99 ? 9.159 0.317 9.268 1.00 80.19 99 ASN A CA 1
ATOM 762 C C . ASN A 1 99 ? 8.526 -0.312 8.025 1.00 80.19 99 ASN A C 1
ATOM 764 O O . ASN A 1 99 ? 8.100 -1.466 8.040 1.00 80.19 99 ASN A O 1
ATOM 768 N N . LEU A 1 100 ? 8.527 0.447 6.929 1.00 82.62 100 LEU A N 1
ATOM 769 C CA . LEU A 1 100 ? 8.022 0.005 5.634 1.00 82.62 100 LEU A CA 1
ATOM 770 C C . LEU A 1 100 ? 9.157 -0.495 4.738 1.00 82.62 100 LEU A C 1
ATOM 772 O O . LEU A 1 100 ? 10.139 0.212 4.481 1.00 82.62 100 LEU A O 1
ATOM 776 N N . SER A 1 101 ? 8.969 -1.685 4.186 1.00 85.31 101 SER A N 1
ATOM 777 C CA . SER A 1 101 ? 9.908 -2.358 3.294 1.00 85.31 101 SER A CA 1
ATOM 778 C C . SER A 1 101 ? 9.242 -2.687 1.962 1.00 85.31 101 SER A C 1
ATOM 780 O O . SER A 1 101 ? 8.045 -2.956 1.905 1.00 85.31 101 SER A O 1
ATOM 782 N N . ILE A 1 102 ? 10.028 -2.631 0.884 1.00 87.69 102 ILE A N 1
ATOM 783 C CA . ILE A 1 102 ? 9.596 -2.988 -0.472 1.00 87.69 102 ILE A CA 1
ATOM 784 C C . ILE A 1 102 ? 10.033 -4.429 -0.719 1.00 87.69 102 ILE A C 1
ATOM 786 O O . ILE A 1 102 ? 11.218 -4.737 -0.597 1.00 87.69 102 ILE A O 1
ATOM 790 N N . MET A 1 103 ? 9.087 -5.299 -1.050 1.00 87.06 103 MET A N 1
ATOM 791 C CA . MET A 1 103 ? 9.329 -6.716 -1.304 1.00 87.06 103 MET A CA 1
ATOM 792 C C . MET A 1 103 ? 8.762 -7.118 -2.663 1.00 87.06 103 MET A C 1
ATOM 794 O O . MET A 1 103 ? 7.709 -6.630 -3.071 1.00 87.06 103 MET A O 1
ATOM 798 N N . THR A 1 104 ? 9.446 -8.033 -3.341 1.00 80.44 104 THR A N 1
ATOM 799 C CA . THR A 1 104 ? 8.904 -8.785 -4.475 1.00 80.44 104 THR A CA 1
ATOM 800 C C . THR A 1 104 ? 8.313 -10.092 -3.946 1.00 80.44 104 THR A C 1
ATOM 802 O O . THR A 1 104 ? 8.928 -10.754 -3.106 1.00 80.44 104 THR A O 1
ATOM 805 N N . LEU A 1 105 ? 7.128 -10.484 -4.416 1.00 65.56 105 LEU A N 1
ATOM 806 C CA . LEU A 1 105 ? 6.665 -11.864 -4.248 1.00 65.56 105 LEU A CA 1
ATOM 807 C C . LEU A 1 105 ? 7.370 -12.706 -5.312 1.00 65.56 105 LEU A C 1
ATOM 809 O O . LEU A 1 105 ? 6.912 -12.772 -6.447 1.00 65.56 105 LEU A O 1
ATOM 813 N N . ASN A 1 106 ? 8.499 -13.312 -4.954 1.00 57.53 106 ASN A N 1
ATOM 814 C CA . ASN A 1 106 ? 9.012 -14.433 -5.733 1.00 57.53 106 ASN A CA 1
ATOM 815 C C . ASN A 1 106 ? 8.312 -15.700 -5.224 1.00 57.53 106 ASN A C 1
ATOM 817 O O . ASN A 1 106 ? 8.198 -15.869 -4.008 1.00 57.53 106 ASN A O 1
ATOM 821 N N . GLU A 1 107 ? 7.812 -16.523 -6.152 1.00 42.91 107 GLU A N 1
ATOM 822 C CA . GLU A 1 107 ? 7.245 -17.854 -5.865 1.00 42.91 107 GLU A CA 1
ATOM 823 C C . GLU A 1 107 ? 8.204 -18.747 -5.064 1.00 42.91 107 GLU A C 1
ATOM 825 O O . GLU A 1 107 ? 9.435 -18.683 -5.309 1.00 42.91 107 GLU A O 1
#

pLDDT: mean 73.7, std 11.03, range [37.12, 90.81]

Secondary structure (DSSP, 8-state):
-HHHHHHHHHHHHHHHHHHHHHHHTT-EEEPTTS-EEEPPEEEEEE-SS-EEEEEEPSS--HHHHHHHHHHHHHHHHHHHH---SS---EEEEEEETTEEEEEE---

Sequence (107 aa):
MLVLGLTVDILKELVFKIVGSIKKKKVVIIDSNKKTKPAKLTIKSTTDKGTIYLEIPSEISDKVYQESIEKIVDAKKILDNSSGKGIDDLFIVEDKPGNLSIMTLNE

Nearest PDB structures (foldseek):
  1bo4-assembly1_B  TM=3.612E-01  e=3.030E-01  Serratia marcescens
  8p0i-assembly2_B  TM=3.736E-01  e=6.628E-01  Homo sapiens
  5ird-assembly1_A  TM=2.455E-01  e=1.192E+00  Mycobacterium tuberculosis H37Ra
  4zm6-assembly1_B  TM=3.261E-01  e=7.901E+00  Rhizomucor miehei CAU432

Radius of gyration: 15.51 Å; Cα contacts (8 Å, |Δi|>4): 121; chains: 1; bounding box: 36×40×33 Å